Protein AF-A0A839UUN3-F1 (afdb_monomer)

Structure (mmCIF, N/CA/C/O backbone):
data_AF-A0A839UUN3-F1
#
_entry.id   AF-A0A839UUN3-F1
#
loop_
_atom_site.group_PDB
_atom_site.id
_atom_site.type_symbol
_atom_site.label_atom_id
_atom_site.label_alt_id
_atom_site.label_comp_id
_atom_site.label_asym_id
_atom_site.label_entity_id
_atom_site.label_seq_id
_atom_site.pdbx_PDB_ins_code
_atom_site.Cartn_x
_atom_site.Cartn_y
_atom_site.Cartn_z
_atom_site.occupancy
_atom_site.B_iso_or_equiv
_atom_site.auth_seq_id
_atom_site.auth_comp_id
_atom_site.auth_asym_id
_atom_site.auth_atom_id
_atom_site.pdbx_PDB_model_num
ATOM 1 N N . MET A 1 1 ? 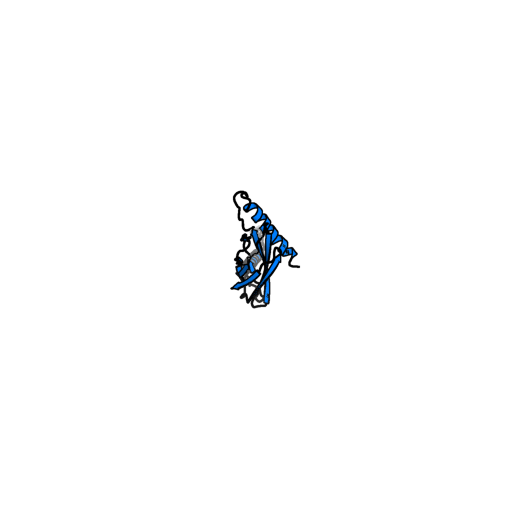111.888 -20.187 -26.804 1.00 45.84 1 MET A N 1
ATOM 2 C CA . MET A 1 1 ? 111.767 -18.857 -26.174 1.00 45.84 1 MET A CA 1
ATOM 3 C C . MET A 1 1 ? 110.873 -17.999 -27.050 1.00 45.84 1 MET A C 1
ATOM 5 O O . MET A 1 1 ? 110.817 -18.283 -28.237 1.00 45.84 1 MET A O 1
ATOM 9 N N . ASP A 1 2 ? 110.217 -17.011 -26.439 1.00 45.56 2 ASP A N 1
ATOM 10 C CA . ASP A 1 2 ? 109.177 -16.120 -26.980 1.00 45.56 2 ASP A CA 1
ATOM 11 C C . ASP A 1 2 ? 107.787 -16.742 -27.174 1.00 45.56 2 ASP A C 1
ATOM 13 O O . ASP A 1 2 ? 107.645 -17.842 -27.687 1.00 45.56 2 ASP A O 1
ATOM 17 N N . ASN A 1 3 ? 106.690 -16.071 -26.846 1.00 34.03 3 ASN A N 1
ATOM 18 C CA . ASN A 1 3 ? 106.427 -15.056 -25.832 1.00 34.03 3 ASN A CA 1
ATOM 19 C C . ASN A 1 3 ? 104.895 -14.967 -25.778 1.00 34.03 3 ASN A C 1
ATOM 21 O O . ASN A 1 3 ? 104.246 -14.806 -26.803 1.00 34.03 3 ASN A O 1
ATOM 25 N N . ASP A 1 4 ? 104.356 -15.170 -24.586 1.00 49.53 4 ASP A N 1
ATOM 26 C CA . ASP A 1 4 ? 103.298 -14.393 -23.952 1.00 49.53 4 ASP A CA 1
ATOM 27 C C . ASP A 1 4 ? 102.082 -13.844 -24.746 1.00 49.53 4 ASP A C 1
ATOM 29 O O . ASP A 1 4 ? 102.184 -13.170 -25.768 1.00 49.53 4 ASP A O 1
ATOM 33 N N . LYS A 1 5 ? 100.936 -13.952 -24.055 1.00 49.44 5 LYS A N 1
ATOM 34 C CA . LYS A 1 5 ? 99.664 -13.217 -24.211 1.00 49.44 5 LYS A CA 1
ATOM 35 C C . LYS A 1 5 ? 98.669 -13.743 -25.244 1.00 49.44 5 LYS A C 1
ATOM 37 O O . LYS A 1 5 ? 98.729 -13.402 -26.408 1.00 49.44 5 LYS A O 1
ATOM 42 N N . PHE A 1 6 ? 97.595 -14.353 -24.742 1.00 51.53 6 PHE A N 1
ATOM 43 C CA . PHE A 1 6 ? 96.281 -13.701 -24.804 1.00 51.53 6 PHE A CA 1
ATOM 44 C C . PHE A 1 6 ? 95.416 -14.147 -23.617 1.00 51.53 6 PHE A C 1
ATOM 46 O O . PHE A 1 6 ? 95.116 -15.323 -23.419 1.00 51.53 6 PHE A O 1
ATOM 53 N N . LYS A 1 7 ? 95.065 -13.160 -22.788 1.00 51.62 7 LYS A N 1
ATOM 54 C CA . LYS A 1 7 ? 94.175 -13.260 -21.628 1.00 51.62 7 LYS A CA 1
ATOM 55 C C . LYS A 1 7 ? 92.835 -13.880 -22.041 1.00 51.62 7 LYS A C 1
ATOM 57 O O . LYS A 1 7 ? 92.200 -13.386 -22.969 1.00 51.62 7 LYS A O 1
ATOM 62 N N . LYS A 1 8 ? 92.368 -14.901 -21.315 1.00 50.38 8 LYS A N 1
ATOM 63 C CA . LYS A 1 8 ? 90.973 -15.360 -21.413 1.00 50.38 8 LYS A CA 1
ATOM 64 C C . LYS A 1 8 ? 90.049 -14.288 -20.796 1.00 50.38 8 LYS A C 1
ATOM 66 O O . LYS A 1 8 ? 90.332 -13.850 -19.680 1.00 50.38 8 LYS A O 1
ATOM 71 N N . PRO A 1 9 ? 88.994 -13.834 -21.497 1.00 52.75 9 PRO A N 1
ATOM 72 C CA . PRO A 1 9 ? 88.054 -12.834 -20.988 1.00 52.75 9 PRO A CA 1
ATOM 73 C C . PRO A 1 9 ? 87.105 -13.419 -19.922 1.00 52.75 9 PRO A C 1
ATOM 75 O O . PRO A 1 9 ? 86.939 -14.640 -19.856 1.00 52.75 9 PRO A O 1
ATOM 78 N N . PRO A 1 10 ? 86.488 -12.567 -19.079 1.00 46.44 10 PRO A N 1
ATOM 79 C CA . PRO A 1 10 ? 85.668 -13.012 -17.959 1.00 46.44 10 PRO A CA 1
ATOM 80 C C . PRO A 1 10 ? 84.335 -13.623 -18.402 1.00 46.44 10 PRO A C 1
ATOM 82 O O . PRO A 1 10 ? 83.781 -13.306 -19.455 1.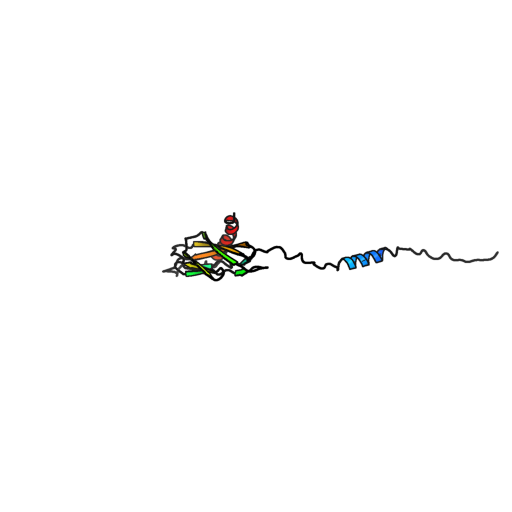00 46.44 10 PRO A O 1
ATOM 85 N N . LEU A 1 11 ? 83.842 -14.504 -17.533 1.00 49.47 11 LEU A N 1
ATOM 86 C CA . LEU A 1 11 ? 82.592 -15.251 -17.604 1.00 49.47 11 LEU A CA 1
ATOM 87 C C . LEU A 1 11 ? 81.394 -14.294 -17.774 1.00 49.47 11 LEU A C 1
ATOM 89 O O . LEU A 1 11 ? 80.911 -13.709 -16.808 1.00 49.47 11 LEU A O 1
ATOM 93 N N . VAL A 1 12 ? 80.906 -14.120 -19.004 1.00 53.28 12 VAL A N 1
ATOM 94 C CA . VAL A 1 12 ? 79.647 -13.404 -19.255 1.00 53.28 12 VAL A CA 1
ATOM 95 C C . VAL A 1 12 ? 78.503 -14.398 -19.103 1.00 53.28 12 VAL A C 1
ATOM 97 O O . VAL A 1 12 ? 78.243 -15.219 -19.985 1.00 53.28 12 VAL A O 1
ATOM 100 N N . LEU A 1 13 ? 77.840 -14.328 -17.950 1.00 42.47 13 LEU A N 1
ATOM 101 C CA . LEU A 1 13 ? 76.556 -14.955 -17.674 1.00 42.47 13 LEU A CA 1
ATOM 102 C C . LEU A 1 13 ? 75.547 -14.421 -18.702 1.00 42.47 13 LEU A C 1
ATOM 104 O O . LEU A 1 13 ? 74.996 -13.333 -18.548 1.00 42.47 13 LEU A O 1
ATOM 108 N N . ARG A 1 14 ? 75.330 -15.160 -19.793 1.00 53.16 14 ARG A N 1
ATOM 109 C CA . ARG A 1 14 ? 74.248 -14.888 -20.745 1.00 53.16 14 ARG A CA 1
ATOM 110 C C . ARG A 1 14 ? 72.930 -15.321 -20.109 1.00 53.16 14 ARG A C 1
ATOM 112 O O . ARG A 1 14 ? 72.344 -16.330 -20.486 1.00 53.16 14 ARG A O 1
ATOM 119 N N . ALA A 1 15 ? 72.500 -14.569 -19.100 1.00 43.25 15 ALA A N 1
ATOM 120 C CA . ALA A 1 15 ? 71.141 -14.622 -18.604 1.00 43.25 15 ALA A CA 1
ATOM 121 C C . ALA A 1 15 ? 70.248 -14.062 -19.713 1.00 43.25 15 ALA A C 1
ATOM 123 O O . ALA A 1 15 ? 70.349 -12.906 -20.120 1.00 43.25 15 ALA A O 1
ATOM 124 N N . SER A 1 16 ? 69.483 -14.984 -20.274 1.00 52.56 16 SER A N 1
ATOM 125 C CA . SER A 1 16 ? 68.696 -14.860 -21.482 1.00 52.56 16 SER A CA 1
ATOM 126 C C . SER A 1 16 ? 67.828 -13.602 -21.501 1.00 52.56 16 SER A C 1
ATOM 128 O O . SER A 1 16 ? 66.934 -13.427 -20.673 1.00 52.56 16 SER A O 1
ATOM 130 N N . LEU A 1 17 ? 68.035 -12.780 -22.530 1.00 54.16 17 LEU A N 1
ATOM 131 C CA . LEU A 1 17 ? 67.230 -11.614 -22.912 1.00 54.16 17 LEU A CA 1
ATOM 132 C C . LEU A 1 17 ? 65.774 -11.975 -23.308 1.00 54.16 17 LEU A C 1
ATOM 134 O O . LEU A 1 17 ? 65.088 -11.179 -23.937 1.00 54.16 17 LEU A O 1
ATOM 138 N N . THR A 1 18 ? 65.296 -13.175 -22.972 1.00 55.16 18 THR A N 1
ATOM 139 C CA . THR A 1 18 ? 63.931 -13.650 -23.236 1.00 55.16 18 THR A CA 1
ATOM 140 C C . THR A 1 18 ? 63.000 -13.475 -22.039 1.00 55.16 18 THR A C 1
ATOM 142 O O . THR A 1 18 ? 61.787 -13.479 -22.218 1.00 55.16 18 THR A O 1
ATOM 145 N N . LEU A 1 19 ? 63.523 -13.258 -20.825 1.00 52.25 19 LEU A N 1
ATOM 146 C CA . LEU A 1 19 ? 62.681 -13.138 -19.627 1.00 52.25 19 LEU A CA 1
ATOM 147 C C . LEU A 1 19 ? 62.190 -11.705 -19.341 1.00 52.25 19 LEU A C 1
ATOM 149 O O . LEU A 1 19 ? 61.288 -11.526 -18.531 1.00 52.25 19 LEU A O 1
ATOM 153 N N . TRP A 1 20 ? 62.723 -10.688 -20.032 1.00 50.06 20 TRP A N 1
ATOM 154 C CA . TRP A 1 20 ? 62.266 -9.295 -19.886 1.00 50.06 20 TRP A CA 1
ATOM 155 C C . TRP A 1 20 ? 61.254 -8.854 -20.958 1.00 50.06 20 TRP A C 1
ATOM 157 O O . TRP A 1 20 ? 60.490 -7.924 -20.729 1.00 50.06 20 TRP A O 1
ATOM 167 N N . LEU A 1 21 ? 61.163 -9.576 -22.082 1.00 50.00 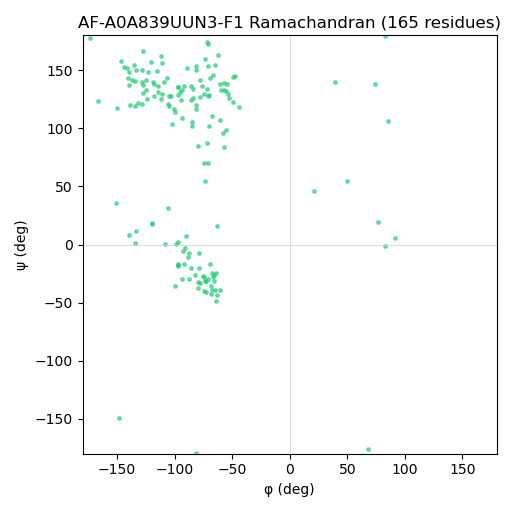21 LEU A N 1
ATOM 168 C CA . LEU A 1 21 ? 60.111 -9.377 -23.091 1.00 50.00 21 LEU A CA 1
ATOM 169 C C . LEU A 1 21 ? 58.822 -10.161 -22.785 1.00 50.00 21 LEU A C 1
ATOM 171 O O . LEU A 1 21 ? 57.755 -9.766 -23.242 1.00 50.00 21 LEU A O 1
ATOM 175 N N . CYS A 1 22 ? 58.876 -11.211 -21.956 1.00 49.81 22 CYS A N 1
ATOM 176 C CA . CYS A 1 22 ? 57.660 -11.878 -21.474 1.00 49.81 22 CYS A CA 1
ATOM 177 C C . CYS A 1 22 ? 56.929 -11.077 -20.383 1.00 49.81 22 CYS A C 1
ATOM 179 O O . CYS A 1 22 ? 55.712 -11.186 -20.276 1.00 49.81 22 CYS A O 1
ATOM 181 N N . LEU A 1 23 ? 57.626 -10.244 -19.597 1.00 49.19 23 LEU A N 1
ATOM 182 C CA . LEU A 1 23 ? 56.971 -9.438 -18.558 1.00 49.19 23 LEU A CA 1
ATOM 183 C C . LEU A 1 23 ? 56.334 -8.151 -19.116 1.00 49.19 23 LEU A C 1
ATOM 185 O O . LEU A 1 23 ? 55.347 -7.677 -18.563 1.00 49.19 23 LEU A O 1
ATOM 189 N N . SER A 1 24 ? 56.830 -7.612 -20.237 1.00 54.53 24 SER A N 1
ATOM 190 C CA . SER A 1 24 ? 56.224 -6.432 -20.874 1.00 54.53 24 SER A CA 1
ATOM 191 C C . SER A 1 24 ? 54.956 -6.759 -21.671 1.00 54.53 24 SER A C 1
ATOM 193 O O . SER A 1 24 ? 54.023 -5.960 -21.672 1.00 54.53 24 SER A O 1
ATOM 195 N N . VAL A 1 25 ? 54.860 -7.946 -22.285 1.00 52.25 25 VAL A N 1
ATOM 196 C CA . VAL A 1 25 ? 53.635 -8.372 -22.991 1.00 52.25 25 VAL A CA 1
ATOM 197 C C . VAL A 1 25 ? 52.514 -8.732 -22.008 1.00 52.25 25 VAL A C 1
ATOM 199 O O . VAL A 1 25 ? 51.351 -8.462 -22.2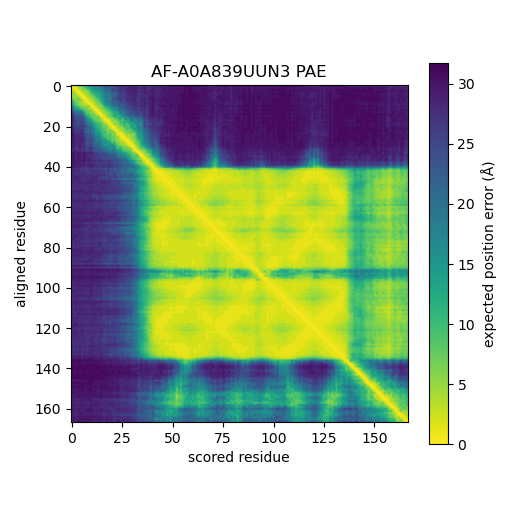90 1.00 52.25 25 VAL A O 1
ATOM 202 N N . ILE A 1 26 ? 52.835 -9.251 -20.816 1.00 53.38 26 ILE A N 1
ATOM 203 C CA . ILE A 1 26 ? 51.821 -9.572 -19.794 1.00 53.38 26 ILE A CA 1
ATOM 204 C C . ILE A 1 26 ? 51.263 -8.303 -19.120 1.00 53.38 26 ILE A C 1
ATOM 206 O O . ILE A 1 26 ? 50.077 -8.261 -18.808 1.00 53.38 26 ILE A O 1
ATOM 210 N N . VAL A 1 27 ? 52.051 -7.230 -18.974 1.00 54.25 27 VAL A N 1
ATOM 211 C CA . VAL A 1 27 ? 51.529 -5.934 -18.485 1.00 54.25 27 VAL A CA 1
ATOM 212 C C . VAL A 1 27 ? 50.708 -5.202 -19.560 1.00 54.25 27 VAL A C 1
ATOM 214 O O . VAL A 1 27 ? 49.753 -4.507 -19.224 1.00 54.25 27 VAL A O 1
ATOM 217 N N . ALA A 1 28 ? 50.987 -5.415 -20.851 1.00 53.22 28 ALA A N 1
ATOM 218 C CA . ALA A 1 28 ? 50.167 -4.874 -21.940 1.00 53.22 28 ALA A CA 1
ATOM 219 C C . ALA A 1 28 ? 48.869 -5.672 -22.209 1.00 53.22 28 ALA A C 1
ATOM 221 O O . ALA A 1 28 ? 47.927 -5.112 -22.764 1.00 53.22 28 ALA A O 1
ATOM 222 N N . LEU A 1 29 ? 48.772 -6.940 -21.783 1.00 51.38 29 LEU A N 1
ATOM 223 C CA . LEU A 1 29 ? 47.534 -7.736 -21.860 1.00 51.38 29 LEU A CA 1
ATOM 224 C C . LEU A 1 29 ? 46.595 -7.580 -20.648 1.00 51.38 29 LEU A C 1
ATOM 226 O O . LEU A 1 29 ? 45.468 -8.060 -20.701 1.00 51.38 29 LEU A O 1
ATOM 230 N N . LEU A 1 30 ? 47.014 -6.889 -19.582 1.00 53.16 30 LEU A N 1
ATOM 231 C CA . LEU A 1 30 ? 46.180 -6.619 -18.398 1.00 53.16 30 LEU A CA 1
ATOM 232 C C . LEU A 1 30 ? 45.510 -5.230 -18.407 1.00 53.16 30 LEU A C 1
ATOM 234 O O . LEU A 1 30 ? 44.794 -4.895 -17.469 1.00 53.16 30 LEU A O 1
ATOM 238 N N . LEU A 1 31 ? 45.694 -4.435 -19.469 1.00 53.94 31 LEU A N 1
ATOM 239 C CA . LEU A 1 31 ? 45.051 -3.121 -19.658 1.00 53.94 31 LEU A CA 1
ATOM 240 C C . LEU A 1 31 ? 44.171 -3.043 -20.922 1.00 53.94 31 LEU A C 1
ATOM 242 O O . LEU A 1 31 ? 43.807 -1.957 -21.360 1.00 53.94 31 LEU A O 1
ATOM 246 N N . LEU A 1 32 ? 43.795 -4.193 -21.490 1.00 55.78 32 LEU A N 1
ATOM 247 C CA . LEU A 1 32 ? 42.711 -4.325 -22.478 1.00 55.78 32 LEU A CA 1
ATOM 248 C C . LEU A 1 32 ? 41.465 -4.964 -21.850 1.00 55.78 32 LEU A C 1
ATOM 250 O O . LEU A 1 32 ? 40.685 -5.637 -22.517 1.00 55.78 32 LEU A O 1
ATOM 254 N N . GLY A 1 33 ? 41.254 -4.721 -20.557 1.00 54.62 33 GLY A N 1
ATOM 255 C CA . GLY A 1 33 ? 39.925 -4.800 -19.972 1.00 54.62 33 GLY A CA 1
ATOM 256 C C . GLY A 1 33 ? 39.098 -3.620 -20.471 1.00 54.62 33 GLY A C 1
ATOM 257 O O . GLY A 1 33 ? 38.799 -2.709 -19.707 1.00 54.62 33 GLY A O 1
ATOM 258 N N . CYS A 1 34 ? 38.734 -3.612 -21.755 1.00 57.12 34 CYS A N 1
ATOM 259 C CA . CYS A 1 34 ? 37.434 -3.058 -22.079 1.00 57.12 34 CYS A CA 1
ATOM 260 C C . CYS A 1 34 ? 36.465 -3.952 -21.314 1.00 57.12 34 CYS A C 1
ATOM 262 O O . CYS A 1 34 ? 36.311 -5.125 -21.651 1.00 57.12 34 CYS A O 1
ATOM 264 N N . ASP A 1 35 ? 35.891 -3.425 -20.241 1.00 59.28 35 ASP A N 1
ATOM 265 C CA . ASP A 1 35 ? 34.612 -3.898 -19.746 1.00 59.28 35 ASP A CA 1
ATOM 266 C C . ASP A 1 35 ? 33.632 -3.750 -20.918 1.00 59.28 35 ASP A C 1
ATOM 268 O O . ASP A 1 35 ? 33.021 -2.704 -21.138 1.00 59.28 35 ASP A O 1
ATOM 272 N N . VAL A 1 36 ? 33.627 -4.749 -21.805 1.00 58.38 36 VAL A N 1
ATOM 273 C CA . VAL A 1 36 ? 32.633 -4.893 -22.855 1.00 58.38 36 VAL A CA 1
ATOM 274 C C . VAL A 1 36 ? 31.397 -5.302 -22.088 1.00 58.38 36 VAL A C 1
ATOM 276 O O . VAL A 1 36 ? 31.175 -6.490 -21.854 1.00 58.38 36 VAL A O 1
ATOM 279 N N . GLY A 1 37 ? 30.654 -4.294 -21.627 1.00 60.09 37 GLY A N 1
ATOM 280 C CA . GLY A 1 37 ? 29.334 -4.484 -21.061 1.00 60.09 37 GLY A CA 1
ATOM 281 C C . GLY A 1 37 ? 28.589 -5.454 -21.965 1.00 60.09 37 GLY A C 1
ATOM 282 O O . GLY A 1 37 ? 28.445 -5.204 -23.165 1.00 60.09 37 GLY A O 1
ATOM 283 N N . ALA A 1 38 ? 28.216 -6.601 -21.400 1.00 61.72 38 ALA A N 1
ATOM 284 C CA . ALA A 1 38 ? 27.382 -7.575 -22.078 1.00 61.72 38 ALA A CA 1
ATOM 285 C C . ALA A 1 38 ? 26.174 -6.847 -22.703 1.00 61.72 38 ALA A C 1
ATOM 287 O O . ALA A 1 38 ? 25.713 -5.852 -22.128 1.00 61.72 38 ALA A O 1
ATOM 288 N N . PRO A 1 39 ? 25.676 -7.281 -23.876 1.00 57.47 39 PRO A N 1
ATOM 289 C CA . PRO A 1 39 ? 24.521 -6.643 -24.493 1.00 57.47 39 PRO A CA 1
ATOM 290 C C . PRO A 1 39 ? 23.379 -6.573 -23.472 1.00 57.47 39 PRO A C 1
ATOM 292 O O . PRO A 1 39 ? 23.029 -7.582 -22.857 1.00 57.47 39 PRO A O 1
ATOM 295 N N . ARG A 1 40 ? 22.839 -5.367 -23.251 1.00 65.62 40 ARG A N 1
ATOM 296 C CA . ARG A 1 40 ? 21.681 -5.109 -22.379 1.00 65.62 40 ARG A CA 1
ATOM 297 C C . ARG A 1 40 ? 20.390 -5.594 -23.055 1.00 65.62 40 ARG A C 1
ATOM 299 O O . ARG A 1 40 ? 19.466 -4.817 -23.244 1.00 65.62 40 ARG A O 1
ATOM 306 N N . ASP A 1 41 ? 20.362 -6.860 -23.460 1.00 73.62 41 ASP A N 1
ATOM 307 C CA . ASP A 1 41 ? 19.257 -7.455 -24.223 1.00 73.62 41 ASP A CA 1
ATOM 308 C C . ASP A 1 41 ? 18.293 -8.255 -23.329 1.00 73.62 41 ASP A C 1
ATOM 310 O O . ASP A 1 41 ? 17.331 -8.842 -23.821 1.00 73.62 41 ASP A O 1
ATOM 314 N N . GLN A 1 42 ? 18.543 -8.313 -22.017 1.00 90.88 42 GLN A N 1
ATOM 315 C CA . GLN A 1 42 ? 17.647 -8.959 -21.061 1.00 90.88 42 GLN A CA 1
ATOM 316 C C . GLN A 1 42 ? 16.905 -7.908 -20.238 1.00 90.88 42 GLN A C 1
ATOM 318 O O . GLN A 1 42 ? 17.551 -7.148 -19.520 1.00 90.88 42 GLN A O 1
ATOM 323 N N . ASN A 1 43 ? 15.570 -7.944 -20.311 1.00 94.56 43 ASN A N 1
ATOM 324 C CA . ASN A 1 43 ? 14.686 -7.110 -19.500 1.00 94.56 43 ASN A CA 1
ATOM 325 C C . ASN A 1 43 ? 14.969 -7.284 -18.002 1.00 94.56 43 ASN A C 1
ATOM 327 O O . ASN A 1 43 ? 15.040 -8.423 -17.514 1.00 94.56 43 ASN A O 1
ATOM 331 N N . GLN A 1 44 ? 15.086 -6.176 -17.278 1.00 95.19 44 GLN A N 1
ATOM 332 C CA . GLN A 1 44 ? 15.208 -6.164 -15.830 1.00 95.19 44 GLN A CA 1
ATOM 333 C C . GLN A 1 44 ? 13.838 -5.911 -15.198 1.00 95.19 44 GLN A C 1
ATOM 335 O O . GLN A 1 44 ? 13.111 -5.030 -15.628 1.00 95.19 44 GLN A O 1
ATOM 340 N N . PRO A 1 45 ? 13.462 -6.663 -14.148 1.00 95.12 45 PRO A N 1
ATOM 341 C CA . PRO A 1 45 ? 12.206 -6.397 -13.472 1.00 95.12 45 PRO A CA 1
ATOM 342 C C . PRO A 1 45 ? 12.233 -5.011 -12.806 1.00 95.12 45 PRO A C 1
ATOM 344 O O . PRO A 1 45 ? 13.299 -4.546 -12.377 1.00 95.12 45 PRO A O 1
ATOM 347 N N . PRO A 1 46 ? 11.058 -4.395 -12.603 1.00 96.81 46 PRO A N 1
ATOM 348 C CA . PRO A 1 46 ? 10.960 -3.153 -11.860 1.00 96.81 46 PRO A CA 1
ATOM 349 C C . PRO A 1 46 ? 11.422 -3.347 -10.411 1.00 96.81 46 PRO A C 1
ATOM 351 O O . PRO A 1 46 ? 11.486 -4.454 -9.878 1.00 96.81 46 PRO A O 1
ATOM 354 N N . HIS A 1 47 ? 11.704 -2.244 -9.733 1.00 94.56 47 HIS A N 1
ATOM 355 C CA . HIS A 1 47 ? 12.044 -2.212 -8.319 1.00 94.56 47 HIS A CA 1
ATOM 356 C C . HIS A 1 47 ? 11.001 -1.403 -7.546 1.00 94.56 47 HIS A C 1
ATOM 358 O O . HIS A 1 47 ? 10.585 -0.331 -7.990 1.00 94.56 47 HIS A O 1
ATOM 364 N N . ILE A 1 48 ? 10.606 -1.892 -6.366 1.00 92.94 48 ILE A N 1
ATOM 365 C CA . ILE A 1 48 ? 9.671 -1.208 -5.465 1.00 92.94 48 ILE A CA 1
ATOM 366 C C . ILE A 1 48 ? 10.377 -0.889 -4.149 1.00 92.94 48 ILE A C 1
ATOM 368 O O . ILE A 1 48 ? 10.913 -1.780 -3.496 1.00 92.94 48 ILE A O 1
ATOM 372 N N . ASP A 1 49 ? 10.304 0.371 -3.729 1.00 91.25 49 ASP A N 1
ATOM 373 C CA . ASP A 1 49 ? 10.577 0.794 -2.359 1.00 91.25 49 ASP A CA 1
ATOM 374 C C . ASP A 1 49 ? 9.237 1.032 -1.635 1.00 91.25 49 ASP A C 1
ATOM 376 O O . ASP A 1 49 ? 8.562 2.046 -1.878 1.00 91.25 49 ASP A O 1
ATOM 380 N N . PRO A 1 50 ? 8.803 0.105 -0.760 1.00 86.81 50 PRO A N 1
ATOM 381 C CA . PRO A 1 50 ? 7.566 0.279 -0.014 1.00 86.81 50 PRO A CA 1
ATOM 382 C C . PRO A 1 50 ? 7.667 1.405 1.028 1.00 86.81 50 PRO A C 1
ATOM 384 O O . PRO A 1 50 ? 6.638 1.887 1.507 1.00 86.81 50 PRO A O 1
ATOM 387 N N . GLY A 1 51 ? 8.869 1.859 1.391 1.00 87.75 51 GLY A N 1
ATOM 388 C CA . GLY A 1 51 ? 9.090 2.807 2.475 1.00 87.75 51 GLY A CA 1
ATOM 389 C C . GLY A 1 51 ? 8.783 2.229 3.868 1.00 87.75 51 GLY A C 1
ATOM 390 O O . GLY A 1 51 ? 8.429 1.056 4.005 1.00 87.75 51 GLY A O 1
ATOM 391 N N . PRO A 1 52 ? 8.872 3.056 4.924 1.00 87.38 52 PRO A N 1
ATOM 392 C CA . PRO A 1 52 ? 8.757 2.601 6.313 1.00 87.38 52 PRO A CA 1
ATOM 393 C C . PRO A 1 52 ? 7.328 2.186 6.692 1.00 87.38 52 PRO A C 1
ATOM 395 O O . PRO A 1 52 ? 6.368 2.425 5.941 1.00 87.38 52 PRO A O 1
ATOM 398 N N . LEU A 1 53 ? 7.167 1.611 7.889 1.00 87.56 53 LEU A N 1
ATOM 399 C CA . LEU A 1 53 ? 5.850 1.356 8.477 1.00 87.56 53 LEU A CA 1
ATOM 400 C C . LEU A 1 53 ? 5.051 2.663 8.591 1.00 87.56 53 LEU A C 1
ATOM 402 O O . LEU A 1 53 ? 5.550 3.678 9.074 1.00 87.56 53 LEU A O 1
ATOM 406 N N . LEU A 1 54 ? 3.786 2.634 8.168 1.00 90.94 54 LEU A N 1
ATOM 407 C CA . LEU A 1 54 ? 2.881 3.770 8.329 1.00 90.94 54 LEU A CA 1
ATOM 408 C C . LEU A 1 54 ? 2.072 3.631 9.623 1.00 90.94 54 LEU A C 1
ATOM 410 O O . LEU A 1 54 ? 1.471 2.590 9.861 1.00 90.94 54 LEU A O 1
ATOM 414 N N . LEU A 1 55 ? 1.989 4.692 10.424 1.00 90.94 55 LEU A N 1
ATOM 415 C CA . LEU A 1 55 ? 1.045 4.776 11.541 1.00 90.94 55 LEU A CA 1
ATOM 416 C C . LEU A 1 55 ? -0.219 5.509 11.082 1.00 90.94 55 LEU A C 1
ATOM 418 O O . LEU A 1 55 ? -0.123 6.581 10.483 1.00 90.94 55 LEU A O 1
ATOM 422 N N . ALA A 1 56 ? -1.395 4.953 11.364 1.00 92.31 56 ALA A N 1
ATOM 423 C CA . ALA A 1 56 ? -2.672 5.565 11.000 1.00 92.31 56 ALA A CA 1
ATOM 424 C C . ALA A 1 56 ? -3.720 5.384 12.100 1.00 92.31 56 ALA A C 1
ATOM 426 O O . ALA A 1 56 ? -3.704 4.392 12.821 1.00 92.31 56 ALA A O 1
ATOM 427 N N . GLU A 1 57 ? -4.673 6.310 12.197 1.00 93.19 57 GLU A N 1
ATOM 428 C CA . GLU A 1 57 ? -5.849 6.135 13.051 1.00 93.19 57 GLU A CA 1
ATOM 429 C C . GLU A 1 57 ? -6.999 5.446 12.304 1.00 93.19 57 GLU A C 1
ATOM 431 O O . GLU A 1 57 ? -7.183 5.574 11.089 1.00 93.19 57 GLU A O 1
ATOM 436 N N . SER A 1 58 ? -7.823 4.735 13.065 1.00 94.31 58 SER A N 1
ATOM 437 C CA . SER A 1 58 ? -9.020 4.059 12.579 1.00 94.31 58 SER A CA 1
ATOM 438 C C . SER A 1 58 ? -10.101 5.041 12.107 1.00 94.31 58 SER A C 1
ATOM 440 O O . SER A 1 58 ? -10.289 6.119 12.680 1.00 94.31 58 SER A O 1
ATOM 442 N N . GLY A 1 59 ? -10.858 4.663 11.078 1.00 94.00 59 GLY A N 1
ATOM 443 C CA . GLY A 1 59 ? -11.948 5.468 10.529 1.00 94.00 59 GLY A CA 1
ATOM 444 C C . GLY A 1 59 ? -11.526 6.648 9.658 1.00 94.00 59 GLY A C 1
ATOM 445 O O . GLY A 1 59 ? -12.320 7.578 9.496 1.00 94.00 59 GLY A O 1
ATOM 446 N N . GLN A 1 60 ? -10.302 6.645 9.136 1.00 93.12 60 GLN A N 1
ATOM 447 C CA . GLN A 1 60 ? -9.772 7.692 8.265 1.00 93.12 60 GLN A CA 1
ATOM 448 C C . GLN A 1 60 ? -9.571 7.170 6.836 1.00 93.12 60 GLN A C 1
ATOM 450 O O . GLN A 1 60 ? -9.540 5.964 6.585 1.00 93.12 60 GLN A O 1
ATOM 455 N N . VAL A 1 61 ? -9.454 8.094 5.882 1.00 95.12 61 VAL A N 1
ATOM 456 C CA . VAL A 1 61 ? -8.945 7.780 4.544 1.00 95.12 61 VAL A CA 1
ATOM 457 C C . VAL A 1 61 ? -7.457 8.085 4.549 1.00 95.12 61 VAL A C 1
ATOM 459 O O . VAL A 1 61 ? -7.071 9.206 4.873 1.00 95.12 61 VAL A O 1
ATOM 462 N N . ILE A 1 62 ? -6.642 7.097 4.194 1.00 94.75 62 ILE A N 1
ATOM 463 C CA . ILE A 1 62 ? -5.191 7.249 4.081 1.00 94.75 62 ILE A CA 1
ATOM 464 C C . ILE A 1 62 ? -4.738 6.869 2.673 1.00 94.75 62 ILE A C 1
ATOM 466 O O . ILE A 1 62 ? -5.329 5.994 2.035 1.00 94.75 62 ILE A O 1
ATOM 470 N N . THR A 1 63 ? -3.682 7.523 2.196 1.00 95.00 63 THR A N 1
ATOM 471 C CA . THR A 1 63 ? -3.042 7.208 0.917 1.00 95.00 63 THR A CA 1
ATOM 472 C C . THR A 1 63 ? -1.737 6.475 1.188 1.00 95.00 63 THR A C 1
ATOM 474 O O . THR A 1 63 ? -0.837 7.020 1.825 1.00 95.00 63 THR A O 1
ATOM 477 N N . LEU A 1 64 ? -1.623 5.244 0.699 1.00 94.44 64 LEU A N 1
ATOM 478 C CA . LEU A 1 64 ? -0.359 4.524 0.660 1.00 94.44 64 LEU A CA 1
ATOM 479 C C . LEU A 1 64 ? 0.415 5.001 -0.565 1.00 94.44 64 LEU A C 1
ATOM 481 O O . LEU A 1 64 ? -0.064 4.878 -1.693 1.00 94.44 64 LEU A O 1
ATOM 485 N N . VAL A 1 65 ? 1.595 5.558 -0.320 1.00 91.75 65 VAL A N 1
ATOM 486 C CA . VAL A 1 65 ? 2.534 6.010 -1.347 1.00 91.75 65 VAL A CA 1
ATOM 487 C C . VAL A 1 65 ? 3.742 5.088 -1.305 1.00 91.75 65 VAL A C 1
ATOM 489 O O . VAL A 1 65 ? 4.298 4.844 -0.234 1.00 91.75 65 VAL A O 1
ATOM 492 N N . VAL A 1 66 ? 4.121 4.574 -2.468 1.00 90.56 66 VAL A N 1
ATOM 493 C CA . VAL A 1 66 ? 5.258 3.671 -2.664 1.00 90.56 66 VAL A CA 1
ATOM 494 C C . VAL A 1 66 ? 6.055 4.141 -3.869 1.00 90.56 66 VAL A C 1
ATOM 496 O O . VAL A 1 66 ? 5.478 4.611 -4.853 1.00 90.56 66 VAL A O 1
ATOM 499 N N . GLY A 1 67 ? 7.378 4.065 -3.763 1.00 91.38 67 GLY A N 1
ATOM 500 C CA . GLY A 1 67 ? 8.273 4.371 -4.869 1.00 91.38 67 GLY A CA 1
ATOM 501 C C . GLY A 1 67 ? 8.422 3.145 -5.756 1.00 91.38 67 GLY A C 1
ATOM 502 O O . GLY A 1 67 ? 8.632 2.047 -5.248 1.00 91.38 67 GLY A O 1
ATOM 503 N N . ALA A 1 68 ? 8.331 3.320 -7.069 1.00 93.94 68 ALA A N 1
ATOM 504 C CA . ALA A 1 68 ? 8.660 2.270 -8.020 1.00 93.94 68 ALA A CA 1
ATOM 505 C C . ALA A 1 68 ? 9.394 2.867 -9.219 1.00 93.94 68 ALA A C 1
ATOM 507 O O . ALA A 1 68 ? 9.089 3.984 -9.642 1.00 93.94 68 ALA A O 1
ATOM 508 N N . TYR A 1 69 ? 10.366 2.131 -9.745 1.00 95.44 69 TYR A N 1
ATOM 509 C CA . TYR A 1 69 ? 11.066 2.487 -10.973 1.00 95.44 69 TYR A CA 1
ATOM 510 C C . TYR A 1 69 ? 11.453 1.230 -11.743 1.00 95.44 69 TYR A C 1
ATOM 512 O O . TYR A 1 69 ? 11.559 0.150 -11.167 1.00 95.44 69 TYR A O 1
ATOM 520 N N . ASP A 1 70 ? 11.676 1.394 -13.036 1.00 96.44 70 ASP A N 1
ATOM 521 C CA . ASP A 1 70 ? 12.182 0.356 -13.918 1.00 96.44 70 ASP A CA 1
ATOM 522 C C . ASP A 1 70 ? 13.608 0.750 -14.371 1.00 96.44 70 ASP A C 1
ATOM 524 O O . ASP A 1 70 ? 13.805 1.894 -14.799 1.00 96.44 70 ASP A O 1
ATOM 528 N N . PRO A 1 71 ? 14.632 -0.109 -14.179 1.00 95.88 71 PRO A N 1
ATOM 529 C CA . PRO A 1 71 ? 16.007 0.181 -14.584 1.00 95.88 71 PRO A CA 1
ATOM 530 C C . PRO A 1 71 ? 16.239 0.298 -16.098 1.00 95.88 71 PRO A C 1
ATOM 532 O O . PRO A 1 71 ? 17.212 0.950 -16.493 1.00 95.88 71 PRO A O 1
ATOM 535 N N . ASP A 1 72 ? 15.428 -0.355 -16.931 1.00 95.19 72 ASP A N 1
ATOM 536 C CA . ASP A 1 72 ? 15.632 -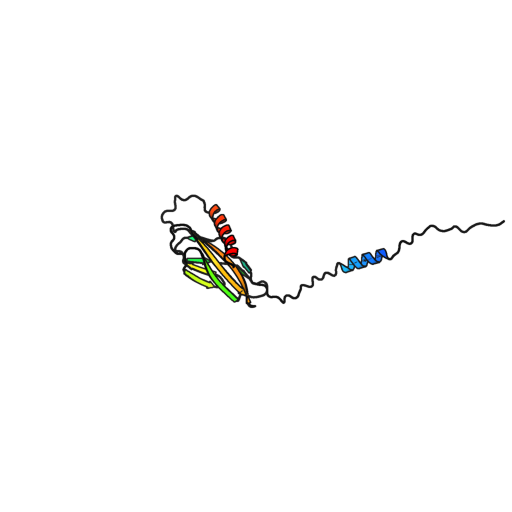0.432 -18.382 1.00 95.19 72 ASP A CA 1
ATOM 537 C C . ASP A 1 72 ? 14.375 -0.187 -19.234 1.00 95.19 72 ASP A C 1
ATOM 539 O O . ASP A 1 72 ? 14.490 -0.150 -20.463 1.00 95.19 72 ASP A O 1
ATOM 543 N N . GLY A 1 73 ? 13.230 0.100 -18.613 1.00 94.25 73 GLY A N 1
ATOM 544 C CA . GLY A 1 73 ? 11.974 0.411 -19.300 1.00 94.25 73 GLY A CA 1
ATOM 545 C C . GLY A 1 73 ? 11.047 1.389 -18.567 1.00 94.25 73 GLY A C 1
ATOM 546 O O . GLY A 1 73 ? 11.476 2.317 -17.870 1.00 94.25 73 GLY A O 1
ATOM 547 N N . GLU A 1 74 ? 9.742 1.208 -18.781 1.00 96.06 74 GLU A N 1
ATOM 548 C CA . GLU A 1 74 ? 8.676 1.964 -18.120 1.00 96.06 74 GLU A CA 1
ATOM 549 C C . GLU A 1 74 ? 7.684 1.034 -17.414 1.00 96.06 74 GLU A C 1
ATOM 551 O O . GLU A 1 74 ? 7.220 0.032 -17.954 1.00 96.06 74 GLU A O 1
ATOM 556 N N . ILE A 1 75 ? 7.214 1.444 -16.236 1.00 96.31 75 ILE A N 1
ATOM 557 C CA . ILE A 1 75 ? 6.154 0.721 -15.528 1.00 96.31 75 ILE A CA 1
ATOM 558 C C . ILE A 1 75 ? 4.806 0.883 -16.246 1.00 96.31 75 ILE A C 1
ATOM 560 O O . ILE A 1 75 ? 4.328 2.004 -16.449 1.00 96.31 75 ILE A O 1
ATOM 564 N N . ARG A 1 76 ? 4.130 -0.237 -16.531 1.00 96.12 76 ARG A N 1
ATOM 565 C CA . ARG A 1 76 ? 2.802 -0.268 -17.165 1.00 96.12 76 ARG A CA 1
ATOM 566 C C . ARG A 1 76 ? 1.650 -0.476 -16.204 1.00 96.12 76 ARG A C 1
ATOM 568 O O . ARG A 1 76 ? 0.581 0.083 -16.442 1.00 96.12 76 ARG A O 1
ATOM 575 N N . ASP A 1 77 ? 1.841 -1.282 -15.165 1.00 95.12 77 ASP A N 1
ATOM 576 C CA . ASP A 1 77 ? 0.731 -1.702 -14.311 1.00 95.12 77 ASP A CA 1
ATOM 577 C C . ASP A 1 77 ? 1.085 -1.734 -12.823 1.00 95.12 77 ASP A C 1
ATOM 579 O O . ASP A 1 77 ? 2.218 -2.022 -12.435 1.00 95.12 77 ASP A O 1
ATOM 583 N N . TYR A 1 78 ? 0.070 -1.451 -12.002 1.00 95.12 78 TYR A N 1
ATOM 584 C CA . TYR A 1 78 ? 0.129 -1.454 -10.545 1.00 95.12 78 TYR A CA 1
ATOM 585 C C . TYR A 1 78 ? -1.088 -2.187 -9.983 1.00 95.12 78 TYR A C 1
ATOM 587 O O . TYR A 1 78 ? -2.230 -1.743 -10.134 1.00 95.12 78 TYR A O 1
ATOM 595 N N . GLN A 1 79 ? -0.848 -3.270 -9.252 1.00 94.31 79 GLN A N 1
ATOM 596 C CA . GLN A 1 79 ? -1.904 -4.084 -8.659 1.00 94.31 79 GLN A CA 1
ATOM 597 C C . GLN A 1 79 ? -1.715 -4.205 -7.156 1.00 94.31 79 GLN A C 1
ATOM 599 O O . GLN A 1 79 ? -0.672 -4.641 -6.678 1.00 94.31 79 GLN A O 1
ATOM 604 N N . TRP A 1 80 ? -2.756 -3.840 -6.414 1.00 95.00 80 TRP A N 1
ATOM 605 C CA . TRP A 1 80 ? -2.765 -3.889 -4.960 1.00 95.00 80 TRP A CA 1
ATOM 606 C C . TRP A 1 80 ? -3.677 -4.996 -4.455 1.00 95.00 80 TRP A C 1
ATOM 608 O O . TRP A 1 80 ? -4.803 -5.148 -4.933 1.00 95.00 80 TRP A O 1
ATOM 618 N N . ARG A 1 81 ? -3.235 -5.691 -3.410 1.00 93.38 81 ARG A N 1
ATOM 619 C CA . ARG A 1 81 ? -4.034 -6.680 -2.684 1.00 93.38 81 ARG A CA 1
ATOM 620 C C . ARG A 1 81 ? -3.788 -6.555 -1.187 1.00 93.38 81 ARG A C 1
ATOM 622 O O . ARG A 1 81 ? -2.650 -6.409 -0.759 1.00 93.38 81 ARG A O 1
ATOM 629 N N . GLN A 1 82 ? -4.839 -6.629 -0.375 1.00 94.62 82 GLN A N 1
ATOM 630 C CA . GLN A 1 82 ? -4.673 -6.765 1.071 1.00 94.62 82 GLN A CA 1
ATOM 631 C C . GLN A 1 82 ? -4.315 -8.220 1.412 1.00 94.62 82 GLN A C 1
ATOM 633 O O . GLN A 1 82 ? -5.019 -9.140 1.003 1.00 94.62 82 GLN A O 1
ATOM 638 N N . LEU A 1 83 ? -3.226 -8.413 2.153 1.00 92.50 83 LEU A N 1
ATOM 639 C CA . LEU A 1 83 ? -2.743 -9.719 2.612 1.00 92.50 83 LEU A CA 1
ATOM 640 C C . LEU A 1 83 ? -3.260 -10.076 4.012 1.00 92.50 83 LEU A C 1
ATOM 642 O O . LEU A 1 83 ? -3.422 -11.249 4.332 1.00 92.50 83 LEU A O 1
ATOM 646 N N . GLY A 1 84 ? -3.509 -9.078 4.867 1.00 90.38 84 GLY A N 1
ATOM 647 C CA . GLY A 1 84 ? -3.962 -9.327 6.234 1.00 90.38 84 GLY A CA 1
ATOM 648 C C . GLY A 1 84 ? -4.357 -8.080 7.023 1.00 90.38 84 GLY A C 1
ATOM 649 O O . GLY A 1 84 ? -4.252 -6.949 6.535 1.00 90.38 84 GLY A O 1
ATOM 650 N N . GLY A 1 85 ? -4.807 -8.324 8.256 1.00 92.69 85 GLY A N 1
ATOM 651 C CA . GLY A 1 85 ? -5.447 -7.335 9.130 1.00 92.69 85 GLY A CA 1
ATOM 652 C C . GLY A 1 85 ? -6.940 -7.172 8.828 1.00 92.69 85 GLY A C 1
ATOM 653 O O . GLY A 1 85 ? -7.470 -7.830 7.928 1.00 92.69 85 GLY A O 1
ATOM 654 N N . VAL A 1 86 ? -7.629 -6.299 9.568 1.00 95.31 86 VAL A N 1
ATOM 655 C CA . VAL A 1 86 ? -9.034 -5.977 9.293 1.00 95.31 86 VAL A CA 1
ATOM 656 C C . VAL A 1 86 ? -9.221 -5.458 7.866 1.00 95.31 86 VAL A C 1
ATOM 658 O O . VAL A 1 86 ? -8.427 -4.666 7.353 1.00 95.31 86 VAL A O 1
ATOM 661 N N . ALA A 1 87 ? -10.292 -5.905 7.210 1.00 96.69 87 ALA A N 1
ATOM 662 C CA . ALA A 1 87 ? -10.602 -5.519 5.840 1.00 96.69 87 ALA A CA 1
ATOM 663 C C . ALA A 1 87 ? -10.788 -3.998 5.707 1.00 96.69 87 ALA A C 1
ATOM 665 O O . ALA A 1 87 ? -11.535 -3.375 6.468 1.00 96.69 87 ALA A O 1
ATOM 666 N N . VAL A 1 88 ? -10.147 -3.410 4.697 1.00 97.06 88 VAL A N 1
ATOM 667 C CA . VAL A 1 88 ? -10.313 -1.996 4.341 1.00 97.06 88 VAL A CA 1
ATOM 668 C C . VAL A 1 88 ? -11.029 -1.852 3.005 1.00 97.06 88 VAL A C 1
ATOM 670 O O . VAL A 1 88 ? -10.983 -2.733 2.149 1.00 97.06 88 VAL A O 1
ATOM 673 N N . THR A 1 89 ? -11.674 -0.708 2.783 1.00 96.31 89 THR A N 1
ATOM 674 C CA . THR A 1 89 ? -12.140 -0.375 1.431 1.00 96.31 89 THR A CA 1
ATOM 675 C C . THR A 1 89 ? -10.973 0.195 0.637 1.00 96.31 89 THR A C 1
ATOM 677 O O . THR A 1 89 ? -10.450 1.247 1.001 1.00 96.31 89 THR A O 1
ATOM 680 N N . MET A 1 90 ? -10.579 -0.494 -0.431 1.00 95.00 90 MET A N 1
ATOM 681 C CA . MET A 1 90 ? -9.487 -0.107 -1.323 1.00 95.00 90 MET A CA 1
ATOM 682 C C . MET A 1 90 ? -10.029 0.615 -2.558 1.00 95.00 90 MET A C 1
ATOM 684 O O . MET A 1 90 ? -10.988 0.169 -3.184 1.00 95.00 90 MET A O 1
ATOM 688 N N . SER A 1 91 ? -9.382 1.710 -2.936 1.00 93.00 91 SER A N 1
ATOM 689 C CA . SER A 1 91 ? -9.620 2.406 -4.199 1.00 93.00 91 SER A CA 1
ATOM 690 C C . SER A 1 91 ? -8.278 2.831 -4.777 1.00 93.00 91 SER A C 1
ATOM 692 O O . SER A 1 91 ? -7.512 3.539 -4.120 1.00 93.00 91 SER A O 1
ATOM 694 N N . GLN A 1 92 ? -7.963 2.354 -5.981 1.00 78.62 92 GLN A N 1
ATOM 695 C CA . GLN A 1 92 ? -6.695 2.690 -6.623 1.00 78.62 92 GLN A CA 1
ATOM 696 C C . GLN A 1 92 ? -6.583 4.201 -6.837 1.00 78.62 92 GLN A C 1
ATOM 698 O O . GLN A 1 92 ? -7.541 4.873 -7.228 1.00 78.62 92 GLN A O 1
ATOM 703 N N . TYR A 1 93 ? -5.391 4.720 -6.568 1.00 74.50 93 TYR A N 1
ATOM 704 C CA . TYR A 1 93 ? -5.006 6.097 -6.810 1.00 74.50 93 TYR A CA 1
ATOM 705 C C . TYR A 1 93 ? -3.798 6.095 -7.765 1.00 74.50 93 TYR A C 1
ATOM 707 O O . TYR A 1 93 ? -3.136 5.083 -7.967 1.00 74.50 93 TYR A O 1
ATOM 715 N N . ARG A 1 94 ? -3.576 7.197 -8.474 1.00 77.88 94 ARG A N 1
ATOM 716 C CA . ARG A 1 94 ? -2.671 7.282 -9.640 1.00 77.88 94 ARG A CA 1
ATOM 717 C C . ARG A 1 94 ? -1.274 6.680 -9.367 1.00 77.88 94 ARG A C 1
ATOM 719 O O . ARG A 1 94 ? -0.745 6.876 -8.281 1.00 77.88 94 ARG A O 1
ATOM 726 N N . HIS A 1 95 ? -0.666 6.043 -10.375 1.00 76.06 95 HIS A N 1
ATOM 727 C CA . HIS A 1 95 ? 0.752 5.625 -10.390 1.00 76.06 95 HIS A CA 1
ATOM 728 C C . HIS A 1 95 ? 1.208 4.853 -9.136 1.00 76.06 95 HIS A C 1
ATOM 730 O O . HIS A 1 95 ? 2.142 5.255 -8.447 1.00 76.06 95 HIS A O 1
ATOM 736 N N . GLY A 1 96 ? 0.509 3.766 -8.805 1.00 78.75 96 GLY A N 1
ATOM 737 C CA . GLY A 1 96 ? 0.890 2.894 -7.694 1.00 78.75 96 GLY A CA 1
ATOM 738 C C . GLY A 1 96 ? 0.435 3.346 -6.318 1.00 78.75 96 GLY A C 1
ATOM 739 O O . GLY A 1 96 ? 0.662 2.626 -5.353 1.00 78.75 96 GLY A O 1
ATOM 740 N N . TRP A 1 97 ? -0.247 4.480 -6.192 1.00 90.44 97 TRP A N 1
ATOM 741 C CA . TRP A 1 97 ? -0.777 4.904 -4.901 1.00 90.44 97 TRP A CA 1
ATOM 742 C C . TRP A 1 97 ? -2.098 4.187 -4.611 1.00 90.44 97 TRP A C 1
ATOM 744 O O . TRP A 1 97 ? -2.871 3.847 -5.507 1.00 90.44 97 TRP A O 1
ATOM 754 N N . LEU A 1 98 ? -2.394 3.967 -3.339 1.00 95.19 98 LEU A N 1
ATOM 755 C CA . LEU A 1 98 ? -3.630 3.309 -2.930 1.00 95.19 98 LEU A CA 1
ATOM 756 C C . LEU A 1 98 ? -4.338 4.147 -1.880 1.00 95.19 98 LEU A C 1
ATOM 758 O O . LEU A 1 98 ? -3.796 4.373 -0.803 1.00 95.19 98 LEU A O 1
ATOM 762 N N . ASN A 1 99 ? -5.572 4.556 -2.157 1.00 96.12 99 ASN A N 1
ATOM 763 C CA . ASN A 1 99 ? -6.432 5.112 -1.124 1.00 96.12 99 ASN A CA 1
ATOM 764 C C . ASN A 1 99 ? -7.139 3.965 -0.411 1.00 96.12 99 ASN A C 1
ATOM 766 O O . ASN A 1 99 ? -7.841 3.173 -1.048 1.00 96.12 99 ASN A O 1
ATOM 770 N N . ILE A 1 100 ? -6.994 3.907 0.909 1.00 96.69 100 ILE A N 1
ATOM 771 C CA . ILE A 1 100 ? -7.747 2.981 1.747 1.00 96.69 100 ILE A CA 1
ATOM 772 C C . ILE A 1 100 ? -8.596 3.753 2.748 1.00 96.69 100 ILE A C 1
ATOM 774 O O . ILE A 1 100 ? -8.157 4.745 3.330 1.00 96.69 100 ILE A O 1
ATOM 778 N N . LYS A 1 101 ? -9.821 3.282 2.967 1.00 97.06 101 LYS A N 1
ATOM 779 C CA . LYS A 1 101 ? -10.667 3.730 4.072 1.00 97.06 101 LYS A CA 1
ATOM 780 C C . LYS A 1 101 ? -10.588 2.700 5.188 1.00 97.06 101 LYS A C 1
ATOM 782 O O . LYS A 1 101 ? -11.043 1.567 5.009 1.00 97.06 101 LYS A O 1
ATOM 787 N N . THR A 1 102 ? -10.010 3.097 6.316 1.00 95.94 102 THR A N 1
ATOM 788 C CA . THR A 1 102 ? -9.840 2.222 7.477 1.00 95.94 102 THR A CA 1
ATOM 789 C C . THR A 1 102 ? -11.165 2.090 8.240 1.00 95.94 102 THR A C 1
ATOM 791 O O . THR A 1 102 ? -11.920 3.066 8.344 1.00 95.94 102 THR A O 1
ATOM 794 N N . PRO A 1 103 ? -11.503 0.898 8.762 1.00 95.06 103 PRO A N 1
ATOM 795 C CA . PRO A 1 103 ? -12.639 0.735 9.663 1.00 95.06 103 PRO A CA 1
ATOM 796 C C . PRO A 1 103 ? -12.322 1.348 11.032 1.00 95.06 103 PRO A C 1
ATOM 798 O O . PRO A 1 103 ? -11.203 1.795 11.280 1.00 95.06 103 PRO A O 1
ATOM 801 N N . GLN A 1 104 ? -13.311 1.379 11.924 1.00 94.69 104 GLN A N 1
ATOM 802 C CA . GLN A 1 104 ? -13.061 1.628 13.346 1.00 94.69 104 GLN A CA 1
ATOM 803 C C . GLN A 1 104 ? -12.485 0.357 13.976 1.00 94.69 104 GLN A C 1
ATOM 805 O O . GLN A 1 104 ? -13.005 -0.727 13.716 1.00 94.69 104 GLN A O 1
ATOM 810 N N . VAL A 1 105 ? -11.461 0.495 14.816 1.00 92.06 105 VAL A N 1
ATOM 811 C CA . VAL A 1 105 ? -10.904 -0.610 15.610 1.00 92.06 105 VAL A CA 1
ATOM 812 C C . VAL A 1 105 ? -10.820 -0.207 17.079 1.00 92.06 105 VAL A C 1
ATOM 814 O O . VAL A 1 105 ? -10.677 0.974 17.398 1.00 92.06 105 VAL A O 1
ATOM 817 N N . THR A 1 106 ? -10.941 -1.182 17.978 1.00 91.00 106 THR A N 1
ATOM 818 C CA . THR A 1 106 ? -10.830 -0.981 19.435 1.00 91.00 106 THR A CA 1
ATOM 819 C C . THR A 1 106 ? -9.444 -1.315 19.971 1.00 91.00 106 THR A C 1
ATOM 821 O O . THR A 1 106 ? -9.080 -0.859 21.052 1.00 91.00 106 THR A O 1
ATOM 824 N N . GLU A 1 107 ? -8.661 -2.068 19.203 1.00 88.25 107 GLU A N 1
ATOM 825 C CA . GLU A 1 107 ? -7.274 -2.425 19.484 1.00 88.25 107 GLU A CA 1
ATOM 826 C C . GLU A 1 107 ? -6.395 -2.081 18.279 1.00 88.25 107 GLU A C 1
ATOM 828 O O . GLU A 1 107 ? -6.896 -1.771 17.197 1.00 88.25 107 GLU A O 1
ATOM 833 N N . ARG A 1 108 ? -5.075 -2.079 18.475 1.00 88.62 108 ARG A N 1
ATOM 834 C CA . ARG A 1 108 ? -4.138 -1.869 17.369 1.00 88.62 108 ARG A CA 1
ATOM 835 C C . ARG A 1 108 ? -4.138 -3.068 16.426 1.00 88.62 108 ARG A C 1
ATOM 837 O O . ARG A 1 108 ? -4.180 -4.206 16.883 1.00 88.62 108 ARG A O 1
ATOM 844 N N . GLU A 1 109 ? -3.998 -2.810 15.134 1.00 90.50 109 GLU A N 1
ATOM 845 C CA . GLU A 1 109 ? -3.945 -3.854 14.112 1.00 90.50 109 GLU A CA 1
ATOM 846 C C . GLU A 1 109 ? -2.859 -3.588 13.074 1.00 90.50 109 GLU A C 1
ATOM 848 O O . GLU A 1 109 ? -2.662 -2.453 12.645 1.00 90.50 109 GLU A O 1
ATOM 853 N N . LEU A 1 110 ? -2.180 -4.645 12.624 1.00 91.44 110 LEU A N 1
ATOM 854 C CA . LEU A 1 110 ? -1.237 -4.564 11.512 1.00 91.44 110 LEU A CA 1
ATOM 855 C C . LEU A 1 110 ? -1.951 -4.906 10.201 1.00 91.44 110 LEU A C 1
ATOM 857 O O . LEU A 1 110 ? -2.273 -6.066 9.937 1.00 91.44 110 LEU A O 1
ATOM 861 N N . LEU A 1 111 ? -2.163 -3.896 9.362 1.00 93.75 111 LEU A N 1
ATOM 862 C CA . LEU A 1 111 ? -2.624 -4.076 7.990 1.00 93.75 111 LEU A CA 1
ATOM 863 C C . LEU A 1 111 ? -1.427 -4.337 7.081 1.00 93.75 111 LEU A C 1
ATOM 865 O O . LEU A 1 111 ? -0.410 -3.642 7.169 1.00 93.75 111 LEU A O 1
ATOM 869 N N . ARG A 1 112 ? -1.567 -5.308 6.178 1.00 92.75 112 ARG A N 1
ATOM 870 C CA . ARG A 1 112 ? -0.518 -5.693 5.226 1.00 92.75 112 ARG A CA 1
ATOM 871 C C . ARG A 1 112 ? -1.074 -5.680 3.812 1.00 92.75 112 ARG A C 1
ATOM 873 O O . ARG A 1 112 ? -2.124 -6.271 3.560 1.00 92.75 112 ARG A O 1
ATOM 880 N N . PHE A 1 113 ? -0.363 -5.030 2.902 1.00 93.00 113 PHE A N 1
ATOM 881 C CA . PHE A 1 113 ? -0.739 -4.882 1.501 1.00 93.00 113 PHE A CA 1
ATOM 882 C C . PHE A 1 113 ? 0.406 -5.337 0.604 1.00 93.00 113 PHE A C 1
ATOM 884 O O . PHE A 1 113 ? 1.549 -4.986 0.860 1.00 93.00 113 PHE A O 1
ATOM 891 N N . GLU A 1 114 ? 0.104 -6.080 -0.451 1.00 92.38 114 GLU A N 1
ATOM 892 C CA . GLU A 1 114 ? 1.028 -6.407 -1.534 1.00 92.38 114 GLU A CA 1
ATOM 893 C C . GLU A 1 114 ? 0.800 -5.427 -2.683 1.00 92.38 114 GLU A C 1
ATOM 895 O O . GLU A 1 114 ? -0.339 -5.263 -3.132 1.00 92.38 114 GLU A O 1
ATOM 900 N N . LEU A 1 115 ? 1.876 -4.810 -3.165 1.00 93.12 115 LEU A N 1
ATOM 901 C CA . LEU A 1 115 ? 1.917 -4.164 -4.468 1.00 93.12 115 LEU A CA 1
ATOM 902 C C . LEU A 1 115 ? 2.667 -5.076 -5.440 1.00 93.12 115 LEU A C 1
ATOM 904 O O . LEU A 1 115 ? 3.805 -5.452 -5.170 1.00 93.12 115 LEU A O 1
ATOM 908 N N . THR A 1 116 ? 2.052 -5.365 -6.585 1.00 94.00 116 THR A N 1
ATOM 909 C CA . THR A 1 116 ? 2.715 -5.917 -7.771 1.00 94.00 116 THR A CA 1
ATOM 910 C C . THR A 1 116 ? 2.862 -4.819 -8.818 1.00 94.00 116 THR A C 1
ATOM 912 O O . THR A 1 116 ? 1.878 -4.163 -9.162 1.00 94.00 116 THR A O 1
ATOM 915 N N . VAL A 1 117 ? 4.076 -4.631 -9.325 1.00 95.62 117 VAL A N 1
ATOM 916 C CA . VAL A 1 117 ? 4.398 -3.708 -10.421 1.00 95.62 117 VAL A CA 1
ATOM 917 C C . VAL A 1 117 ? 4.855 -4.514 -11.623 1.00 95.62 117 VAL A C 1
ATOM 919 O O . VAL A 1 117 ? 5.637 -5.443 -11.442 1.00 95.62 117 VAL A O 1
ATOM 922 N N . THR A 1 118 ? 4.375 -4.168 -12.818 1.00 96.56 118 THR A N 1
ATOM 923 C CA . THR A 1 118 ? 4.767 -4.814 -14.085 1.00 96.56 118 THR A CA 1
ATOM 924 C C . THR A 1 118 ? 5.274 -3.775 -15.077 1.00 96.56 118 THR A C 1
ATOM 926 O O . THR A 1 118 ? 4.641 -2.726 -15.240 1.00 96.56 118 THR A O 1
ATOM 929 N N . ASP A 1 119 ? 6.407 -4.062 -15.711 1.00 97.56 119 ASP A N 1
ATOM 930 C CA . ASP A 1 119 ? 7.031 -3.217 -16.731 1.00 97.56 119 ASP A CA 1
ATOM 931 C C . ASP A 1 119 ? 6.407 -3.388 -18.130 1.00 97.56 119 ASP A C 1
ATOM 933 O O . ASP A 1 119 ? 5.433 -4.123 -18.332 1.00 97.56 119 ASP A O 1
ATOM 937 N N . ASP A 1 120 ? 6.938 -2.655 -19.106 1.00 97.38 120 ASP A N 1
ATOM 938 C CA . ASP A 1 120 ? 6.490 -2.654 -20.493 1.00 97.38 120 ASP A CA 1
ATOM 939 C C . ASP A 1 120 ? 6.971 -3.840 -21.331 1.00 97.38 120 ASP A C 1
ATOM 941 O O . ASP A 1 120 ? 6.471 -4.042 -22.441 1.00 97.38 120 ASP A O 1
ATOM 945 N N . GLN A 1 121 ? 7.849 -4.667 -20.775 1.00 96.75 121 GLN A N 1
ATOM 946 C CA . GLN A 1 121 ? 8.352 -5.902 -21.371 1.00 96.75 121 GLN A CA 1
ATOM 947 C C . GLN A 1 121 ? 7.789 -7.163 -20.680 1.00 96.75 121 GLN A C 1
ATOM 949 O O . GLN A 1 121 ? 8.051 -8.288 -21.111 1.00 96.75 121 GLN A O 1
ATOM 954 N N . GLY A 1 122 ? 6.942 -6.981 -19.664 1.00 96.00 122 GLY A N 1
ATOM 955 C CA . GLY A 1 122 ? 6.179 -8.009 -18.970 1.00 96.00 122 GLY A CA 1
ATOM 956 C C . GLY A 1 122 ? 6.846 -8.621 -17.736 1.00 96.00 122 GLY A C 1
ATOM 957 O O . GLY A 1 122 ? 6.272 -9.569 -17.194 1.00 96.00 122 GLY A O 1
ATOM 958 N N . ALA A 1 123 ? 8.006 -8.140 -17.270 1.00 96.31 123 ALA A N 1
ATOM 959 C CA . ALA A 1 123 ? 8.524 -8.589 -15.976 1.00 96.31 123 ALA A CA 1
ATOM 960 C C . ALA A 1 123 ? 7.848 -7.838 -14.8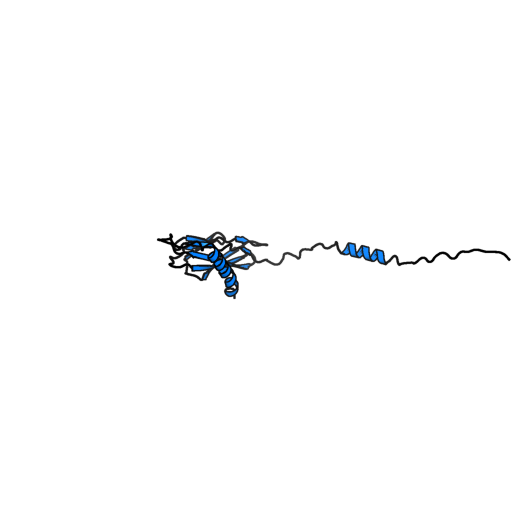22 1.00 96.31 123 ALA A C 1
ATOM 962 O O . ALA A 1 123 ? 7.317 -6.735 -14.967 1.00 96.31 123 ALA A O 1
ATOM 963 N N . SER A 1 124 ? 7.813 -8.485 -13.657 1.00 95.62 124 SER A N 1
ATOM 964 C CA . SER A 1 124 ? 7.092 -7.977 -12.493 1.00 95.62 124 SER A CA 1
ATOM 965 C C . SER A 1 124 ? 7.908 -8.088 -11.216 1.00 95.62 124 SER A C 1
ATOM 967 O O . SER A 1 124 ? 8.728 -8.992 -11.053 1.00 95.62 124 SER A O 1
ATOM 969 N N . TYR A 1 125 ? 7.596 -7.212 -10.266 1.00 94.19 125 TYR A N 1
ATOM 970 C CA . TYR A 1 125 ? 8.144 -7.221 -8.916 1.00 94.19 125 TYR A CA 1
ATOM 971 C C . TYR A 1 125 ? 7.038 -7.043 -7.882 1.00 94.19 125 TYR A C 1
ATOM 973 O O . TYR A 1 125 ? 6.015 -6.411 -8.158 1.00 94.19 125 TYR A O 1
ATOM 981 N N . ARG A 1 126 ? 7.230 -7.609 -6.686 1.00 92.56 126 ARG A N 1
ATOM 982 C CA . ARG A 1 126 ? 6.257 -7.551 -5.591 1.00 92.56 126 ARG A CA 1
ATOM 983 C C . ARG A 1 126 ? 6.895 -7.055 -4.305 1.00 92.56 126 ARG A C 1
ATOM 985 O O . ARG A 1 126 ? 7.997 -7.473 -3.968 1.00 92.56 126 ARG A O 1
ATOM 992 N N . ALA A 1 127 ? 6.177 -6.216 -3.566 1.00 90.06 127 ALA A N 1
ATOM 993 C CA . ALA A 1 127 ? 6.607 -5.727 -2.259 1.00 90.06 127 ALA A CA 1
ATOM 994 C C . ALA A 1 127 ? 5.431 -5.576 -1.287 1.00 90.06 127 ALA A C 1
ATOM 996 O O . ALA A 1 127 ? 4.297 -5.323 -1.699 1.00 90.06 127 ALA A O 1
ATOM 997 N N . ALA A 1 128 ? 5.715 -5.694 0.013 1.00 90.38 128 ALA A N 1
ATOM 998 C CA . ALA A 1 128 ? 4.746 -5.443 1.075 1.00 90.38 128 ALA A CA 1
ATOM 999 C C . ALA A 1 128 ? 4.804 -3.990 1.562 1.00 90.38 128 ALA A C 1
ATOM 1001 O O . ALA A 1 128 ? 5.877 -3.468 1.848 1.00 90.38 128 ALA A O 1
ATOM 1002 N N . LYS A 1 129 ? 3.633 -3.374 1.753 1.00 91.62 129 LYS A N 1
ATOM 1003 C CA . LYS A 1 129 ? 3.439 -2.132 2.505 1.00 91.62 129 LYS A CA 1
ATOM 1004 C C . LYS A 1 129 ? 2.611 -2.414 3.752 1.00 91.62 129 LYS A C 1
ATOM 1006 O O . LYS A 1 129 ? 1.539 -3.014 3.657 1.00 91.62 129 LYS A O 1
ATOM 1011 N N . CYS A 1 130 ? 3.065 -1.929 4.903 1.00 91.81 130 CYS A N 1
ATOM 1012 C CA . CYS A 1 130 ? 2.361 -2.122 6.167 1.00 91.81 130 CYS A CA 1
ATOM 1013 C C . CYS A 1 130 ? 1.855 -0.822 6.780 1.00 91.81 130 CYS A C 1
ATOM 1015 O O . CYS A 1 130 ? 2.459 0.246 6.635 1.00 91.81 1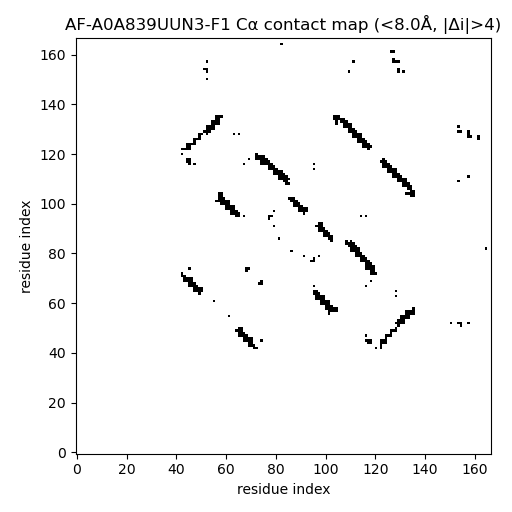30 CYS A O 1
ATOM 1017 N N . VAL A 1 131 ? 0.743 -0.954 7.501 1.00 93.31 131 VAL A N 1
ATOM 1018 C CA . VAL A 1 131 ? 0.128 0.114 8.284 1.00 93.31 131 VAL A CA 1
ATOM 1019 C C . VAL A 1 131 ? -0.189 -0.429 9.671 1.00 93.31 131 VAL A C 1
ATOM 1021 O O . VAL A 1 131 ? -0.947 -1.389 9.790 1.00 93.31 131 VAL A O 1
ATOM 1024 N N . LEU A 1 132 ? 0.349 0.190 10.717 1.00 92.69 132 LEU A N 1
ATOM 1025 C CA . LEU A 1 132 ? -0.110 -0.033 12.081 1.00 92.69 132 LEU A CA 1
ATOM 1026 C C . LEU A 1 132 ? -1.303 0.893 12.337 1.00 92.69 132 LEU A C 1
ATOM 1028 O O . LEU A 1 132 ? -1.159 2.112 12.468 1.00 92.69 132 LEU A O 1
ATOM 1032 N N . LEU A 1 133 ? -2.490 0.297 12.359 1.00 94.06 133 LEU A N 1
ATOM 1033 C CA . LEU A 1 133 ? -3.750 0.970 12.614 1.00 94.06 133 LEU A CA 1
ATOM 1034 C C . LEU A 1 133 ? -3.975 1.092 14.120 1.00 94.06 133 LEU A C 1
ATOM 1036 O O . LEU A 1 133 ? -3.949 0.098 14.840 1.00 94.06 133 LEU A O 1
ATOM 1040 N N . LEU A 1 134 ? -4.222 2.308 14.590 1.00 92.56 134 LEU A N 1
ATOM 1041 C CA . LEU A 1 134 ? -4.481 2.625 15.987 1.00 92.56 134 LEU A CA 1
ATOM 1042 C C . LEU A 1 134 ? -5.969 2.952 16.192 1.00 92.56 134 LEU A C 1
ATOM 1044 O O . LEU A 1 134 ? -6.569 3.618 15.342 1.00 92.56 134 LEU A O 1
ATOM 1048 N N . PRO A 1 135 ? -6.574 2.550 17.323 1.00 92.31 135 PRO A N 1
ATOM 1049 C CA . PRO A 1 135 ? -7.927 2.959 17.683 1.00 92.31 135 PRO A CA 1
ATOM 1050 C C . PRO A 1 135 ? -8.087 4.476 17.687 1.00 92.31 135 PRO A C 1
ATOM 1052 O O . PRO A 1 135 ? -7.245 5.202 18.221 1.00 92.31 135 PRO A O 1
ATOM 1055 N N . LYS A 1 136 ? -9.208 4.964 17.150 1.00 86.69 136 LYS A N 1
ATOM 1056 C CA . LYS A 1 136 ? -9.580 6.375 17.258 1.00 86.69 136 LYS A CA 1
ATOM 1057 C C . LYS A 1 136 ? -9.954 6.670 18.706 1.00 86.69 136 LYS A C 1
ATOM 1059 O O . LYS A 1 136 ? -11.033 6.310 19.172 1.00 86.69 136 LYS A O 1
ATOM 1064 N N . SER A 1 137 ? -9.047 7.294 19.445 1.00 78.00 137 SER A N 1
ATOM 1065 C CA . SER A 1 137 ? -9.259 7.509 20.871 1.00 78.00 137 SER A CA 1
ATOM 1066 C C . SER A 1 137 ? -10.284 8.612 21.148 1.00 78.00 137 SER A C 1
ATOM 1068 O O . SER A 1 137 ? -10.145 9.731 20.663 1.00 78.00 137 SER A O 1
ATOM 1070 N N . ALA A 1 138 ? -11.271 8.328 22.003 1.00 59.09 138 ALA A N 1
ATOM 1071 C CA . ALA A 1 138 ? -12.084 9.352 22.667 1.00 59.09 138 ALA A CA 1
ATOM 1072 C C . ALA A 1 138 ? -11.493 9.793 24.031 1.00 59.09 138 ALA A C 1
ATOM 1074 O O . ALA A 1 138 ? -12.047 10.679 24.674 1.00 59.09 138 ALA A O 1
A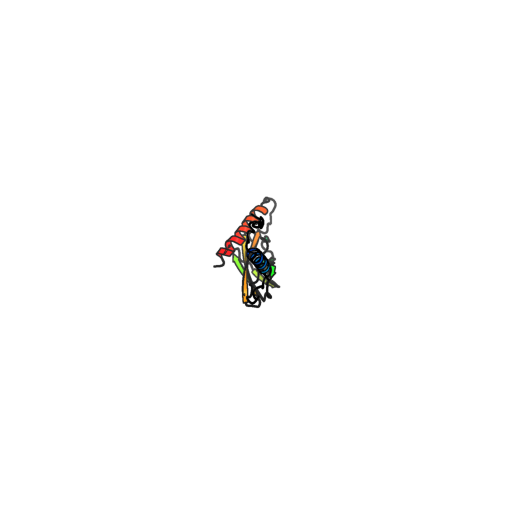TOM 1075 N N . ALA A 1 139 ? -10.387 9.180 24.494 1.00 50.50 139 ALA A N 1
ATOM 1076 C CA . ALA A 1 139 ? -9.869 9.309 25.867 1.00 50.50 139 ALA A CA 1
ATOM 1077 C C . ALA A 1 139 ? -8.329 9.149 25.997 1.00 50.50 139 ALA A C 1
ATOM 1079 O O . ALA A 1 139 ? -7.834 8.583 26.976 1.00 50.50 139 ALA A O 1
ATOM 1080 N N . SER A 1 140 ? -7.536 9.623 25.029 1.00 47.66 140 SER A N 1
ATOM 1081 C CA . SER A 1 140 ? -6.071 9.450 25.044 1.00 47.66 140 SER A CA 1
ATOM 1082 C C . SER A 1 140 ? -5.380 10.466 25.963 1.00 47.66 140 SER A C 1
ATOM 1084 O O . SER A 1 140 ? -4.936 11.519 25.519 1.00 47.66 140 SER A O 1
ATOM 1086 N N . ALA A 1 141 ? -5.296 10.169 27.263 1.00 47.03 141 ALA A N 1
ATOM 1087 C CA . ALA A 1 141 ? -4.426 10.901 28.200 1.00 47.03 141 ALA A CA 1
ATOM 1088 C C . ALA A 1 141 ? -3.709 9.997 29.225 1.00 47.03 141 ALA A C 1
ATOM 1090 O O . ALA A 1 141 ? -3.083 10.499 30.156 1.00 47.03 141 ALA A O 1
ATOM 1091 N N . LYS A 1 142 ? -3.787 8.664 29.089 1.00 41.69 142 LYS A N 1
ATOM 1092 C CA . LYS A 1 142 ? -3.145 7.720 30.027 1.00 41.69 142 LYS A CA 1
ATOM 1093 C C . LYS A 1 142 ? -2.368 6.565 29.386 1.00 41.69 142 LYS A C 1
ATOM 1095 O O . LYS A 1 142 ? -1.978 5.657 30.113 1.00 41.69 142 LYS A O 1
ATOM 1100 N N . GLN A 1 143 ? -2.102 6.580 28.079 1.00 45.94 143 GLN A N 1
ATOM 1101 C CA . GLN A 1 143 ? -1.255 5.549 27.467 1.00 45.94 143 GLN A CA 1
ATOM 1102 C C . GLN A 1 143 ? 0.174 6.081 27.259 1.00 45.94 143 GLN A C 1
ATOM 1104 O O . GLN A 1 143 ? 0.344 7.053 26.521 1.00 45.94 143 GLN A O 1
ATOM 1109 N N . PRO A 1 144 ? 1.198 5.504 27.917 1.00 47.81 144 PRO A N 1
ATOM 1110 C CA . PRO A 1 144 ? 2.575 5.975 27.806 1.00 47.81 144 PRO A CA 1
ATOM 1111 C C . PRO A 1 144 ? 3.186 5.640 26.441 1.00 47.81 144 PRO A C 1
ATOM 1113 O O . PRO A 1 144 ? 3.080 4.512 25.972 1.00 47.81 144 PRO A O 1
ATOM 1116 N N . THR A 1 145 ? 3.839 6.635 25.842 1.00 48.72 145 THR A N 1
ATOM 1117 C CA . THR A 1 145 ? 5.179 6.639 25.213 1.00 48.72 145 THR A CA 1
ATOM 1118 C C . THR A 1 145 ? 5.812 5.301 24.764 1.00 48.72 145 THR A C 1
ATOM 1120 O O . THR A 1 145 ? 6.993 5.080 25.010 1.00 48.72 145 THR A O 1
ATOM 1123 N N . ALA A 1 146 ? 5.083 4.412 24.082 1.00 50.12 146 ALA A N 1
ATOM 1124 C CA . ALA A 1 146 ? 5.621 3.158 23.526 1.00 50.12 146 ALA A CA 1
ATOM 1125 C C . ALA A 1 146 ? 5.494 3.049 21.993 1.00 50.12 146 ALA A C 1
ATOM 1127 O O . ALA A 1 146 ? 5.619 1.969 21.432 1.00 50.12 146 ALA A O 1
ATOM 1128 N N . LEU A 1 147 ? 5.285 4.167 21.287 1.00 57.41 147 LEU A N 1
ATOM 1129 C CA . LEU A 1 147 ? 5.203 4.173 19.817 1.00 57.41 147 LEU A CA 1
ATOM 1130 C C . LEU A 1 147 ? 6.520 3.744 19.141 1.00 57.41 147 LEU A C 1
ATOM 1132 O O . LEU A 1 147 ? 6.503 3.258 18.014 1.00 57.41 147 LEU A O 1
ATOM 1136 N N . THR A 1 148 ? 7.662 3.906 19.813 1.00 55.38 148 THR A N 1
ATOM 1137 C CA . THR A 1 148 ? 8.985 3.609 19.245 1.00 55.38 148 THR A CA 1
ATOM 1138 C C . THR A 1 148 ? 9.343 2.123 19.251 1.00 55.38 148 THR A C 1
ATOM 1140 O O . THR A 1 148 ? 9.936 1.665 18.283 1.00 55.38 148 THR A O 1
ATOM 1143 N N . ALA A 1 149 ? 8.973 1.355 20.281 1.00 51.69 149 ALA A N 1
ATOM 1144 C CA . ALA A 1 149 ? 9.222 -0.093 20.315 1.00 51.69 149 ALA A CA 1
ATOM 1145 C C . ALA A 1 149 ? 8.264 -0.856 19.381 1.00 51.69 149 ALA A C 1
ATOM 1147 O O . ALA A 1 149 ? 8.696 -1.720 18.621 1.00 51.69 149 ALA A O 1
ATOM 1148 N N . ASP A 1 150 ? 6.993 -0.444 19.350 1.00 55.72 150 ASP A N 1
ATOM 1149 C CA . ASP A 1 150 ? 5.965 -1.043 18.489 1.00 55.72 150 ASP A CA 1
ATOM 1150 C C . ASP A 1 150 ? 6.224 -0.792 16.990 1.00 55.72 150 ASP A C 1
ATOM 1152 O O . ASP A 1 150 ? 5.850 -1.610 16.150 1.00 55.72 150 ASP A O 1
ATOM 1156 N N . SER A 1 151 ? 6.894 0.314 16.635 1.00 60.25 151 SER A N 1
ATOM 1157 C CA . SER A 1 151 ? 7.291 0.578 15.242 1.00 60.25 151 SER A CA 1
ATOM 1158 C C . SER A 1 151 ? 8.367 -0.401 14.757 1.00 60.25 151 SER A C 1
ATOM 1160 O O . SER A 1 151 ? 8.316 -0.845 13.615 1.00 60.25 151 SER A O 1
ATOM 1162 N N . VAL A 1 152 ? 9.296 -0.801 15.634 1.00 59.31 152 VAL A N 1
ATOM 1163 C CA . VAL A 1 152 ? 10.375 -1.747 15.297 1.00 59.31 152 VAL A CA 1
ATOM 1164 C C . VAL A 1 152 ? 9.836 -3.175 15.151 1.00 59.31 152 VAL A C 1
ATOM 1166 O O . VAL A 1 152 ? 10.209 -3.879 14.213 1.00 59.31 152 VAL A O 1
ATOM 1169 N N . GLU A 1 153 ? 8.913 -3.600 16.021 1.00 64.31 153 GLU A N 1
ATOM 1170 C CA . GLU A 1 153 ? 8.241 -4.904 15.884 1.00 64.31 153 GLU A CA 1
ATOM 1171 C C . GLU A 1 153 ? 7.324 -4.952 14.652 1.00 64.31 153 GLU A C 1
ATOM 1173 O O . GLU A 1 153 ? 7.308 -5.951 13.929 1.00 64.31 153 GLU A O 1
ATOM 1178 N N . GLY A 1 154 ? 6.607 -3.860 14.363 1.00 62.28 154 GLY A N 1
ATOM 1179 C CA . GLY A 1 154 ? 5.753 -3.747 13.181 1.00 62.28 154 GLY A CA 1
ATOM 1180 C C . GLY A 1 154 ? 6.530 -3.791 11.861 1.00 62.28 154 GLY A C 1
ATOM 1181 O O . GLY A 1 154 ? 6.084 -4.441 10.915 1.00 62.28 154 GLY A O 1
ATOM 1182 N N . GLU A 1 155 ? 7.705 -3.160 11.791 1.00 65.25 155 GLU A N 1
ATOM 1183 C CA . GLU A 1 155 ? 8.590 -3.224 10.617 1.00 65.25 155 GLU A CA 1
ATOM 1184 C C . GLU A 1 155 ? 9.191 -4.621 10.418 1.00 65.25 155 GLU A C 1
ATOM 1186 O O . GLU A 1 155 ? 9.190 -5.144 9.300 1.00 65.25 155 GLU A O 1
ATOM 1191 N N . ALA A 1 156 ? 9.633 -5.272 11.498 1.00 64.31 156 ALA A N 1
ATOM 1192 C CA . ALA A 1 156 ? 10.142 -6.640 11.438 1.00 64.31 156 ALA A CA 1
ATOM 1193 C C . ALA A 1 156 ? 9.054 -7.637 10.996 1.00 64.31 156 ALA A C 1
ATOM 1195 O O . ALA A 1 156 ? 9.300 -8.478 10.130 1.00 64.31 156 ALA A O 1
ATOM 1196 N N . ALA A 1 157 ? 7.832 -7.508 11.525 1.00 64.31 157 ALA A N 1
ATOM 1197 C CA . ALA A 1 157 ? 6.686 -8.323 11.123 1.00 64.31 157 ALA A CA 1
ATOM 1198 C C . ALA A 1 157 ? 6.251 -8.062 9.669 1.00 64.31 157 ALA A C 1
ATOM 1200 O O . ALA A 1 157 ? 5.784 -8.980 8.991 1.00 64.31 157 ALA A O 1
ATOM 1201 N N . CYS A 1 158 ? 6.427 -6.831 9.174 1.00 72.00 158 CYS A N 1
ATOM 1202 C CA . CYS A 1 158 ? 6.132 -6.477 7.788 1.00 72.00 158 CYS A CA 1
ATOM 1203 C C . CYS A 1 158 ? 7.031 -7.231 6.799 1.00 72.00 158 CYS A C 1
ATOM 1205 O O . CYS A 1 158 ? 6.540 -7.845 5.851 1.00 72.00 158 CYS A O 1
ATOM 1207 N N . ASN A 1 159 ? 8.343 -7.226 7.051 1.00 61.47 159 ASN A N 1
ATOM 1208 C CA . ASN A 1 159 ? 9.329 -7.806 6.140 1.00 61.47 159 ASN A CA 1
ATOM 1209 C C . ASN A 1 159 ? 9.428 -9.336 6.251 1.00 61.47 159 ASN A C 1
ATOM 1211 O O . ASN A 1 159 ? 9.683 -10.003 5.250 1.00 61.47 159 ASN A O 1
ATOM 1215 N N . LEU A 1 160 ? 9.203 -9.912 7.439 1.00 59.22 160 LEU A N 1
ATOM 1216 C CA . LEU A 1 160 ? 9.349 -11.356 7.660 1.00 59.22 160 LEU A CA 1
ATOM 1217 C C . LEU A 1 160 ? 8.239 -12.181 6.985 1.00 59.22 160 LEU A C 1
ATOM 1219 O O . LEU A 1 160 ? 8.479 -13.311 6.565 1.00 59.22 160 LEU A O 1
ATOM 1223 N N . GLN A 1 161 ? 7.037 -11.614 6.841 1.00 57.56 161 GLN A N 1
ATOM 1224 C CA . GLN A 1 161 ? 5.874 -12.342 6.329 1.00 57.56 161 GLN A CA 1
ATOM 1225 C C . GLN A 1 161 ? 5.703 -12.233 4.802 1.00 57.56 161 GLN A C 1
ATOM 1227 O O . GLN A 1 161 ? 5.039 -13.080 4.212 1.00 57.56 161 GLN A O 1
ATOM 1232 N N . LEU A 1 162 ? 6.355 -11.270 4.134 1.00 59.28 162 LEU A N 1
ATOM 1233 C CA . LEU A 1 162 ? 6.381 -11.207 2.665 1.00 59.28 162 LEU A CA 1
ATOM 1234 C C . LEU A 1 162 ? 7.017 -12.479 2.071 1.00 59.28 162 LEU A C 1
ATOM 1236 O O . LEU A 1 162 ? 6.493 -13.028 1.114 1.00 59.28 162 LEU A O 1
ATOM 1240 N N . LEU A 1 163 ? 8.076 -13.012 2.691 1.00 56.81 163 LEU A N 1
ATOM 1241 C CA . LEU A 1 163 ? 8.714 -14.269 2.267 1.00 56.81 163 LEU A CA 1
ATOM 1242 C C . LEU A 1 163 ? 7.830 -15.511 2.471 1.00 56.81 163 LEU A C 1
ATOM 1244 O O . LEU A 1 163 ? 8.022 -16.517 1.793 1.00 56.81 163 LEU A O 1
ATOM 1248 N N . ALA A 1 164 ? 6.878 -15.460 3.405 1.00 57.19 164 ALA A N 1
ATOM 1249 C CA . ALA A 1 164 ? 5.954 -16.559 3.676 1.00 57.19 164 ALA A CA 1
ATOM 1250 C C . ALA A 1 164 ? 4.701 -16.511 2.784 1.00 57.19 164 ALA A C 1
ATOM 1252 O O . ALA A 1 164 ? 4.164 -17.563 2.448 1.00 57.19 164 ALA A O 1
ATOM 1253 N N . ASP A 1 165 ? 4.276 -15.311 2.377 1.00 54.62 165 ASP A N 1
ATOM 1254 C CA . ASP A 1 165 ? 3.071 -15.079 1.571 1.00 54.62 165 ASP A CA 1
ATOM 1255 C C . ASP A 1 165 ? 3.358 -15.056 0.043 1.00 54.62 165 ASP A C 1
ATOM 1257 O O . ASP A 1 165 ? 2.421 -14.980 -0.753 1.00 54.62 165 ASP A O 1
ATOM 1261 N N . LEU A 1 166 ? 4.634 -15.134 -0.378 1.00 55.97 166 LEU A N 1
ATOM 1262 C CA . LEU A 1 166 ? 5.085 -15.191 -1.787 1.00 55.97 166 LEU A CA 1
ATOM 1263 C C . LEU A 1 166 ? 5.224 -16.611 -2.379 1.00 55.97 166 LEU A C 1
ATOM 1265 O O . LEU A 1 166 ? 5.723 -16.738 -3.499 1.00 55.97 166 LEU A O 1
ATOM 1269 N N . HIS A 1 167 ? 4.793 -17.657 -1.666 1.00 47.00 167 HIS A N 1
ATOM 1270 C CA . HIS A 1 167 ? 4.755 -19.037 -2.177 1.00 47.00 167 HIS A CA 1
ATOM 1271 C C . HIS A 1 167 ? 3.416 -19.396 -2.827 1.00 47.00 167 HIS A C 1
ATOM 1273 O O . HIS A 1 167 ? 2.358 -19.090 -2.231 1.00 47.00 167 HIS A O 1
#

Radius of gyration: 34.45 Å; Cα contacts (8 Å, |Δi|>4): 266; chains: 1; bounding box: 125×30×57 Å

Solvent-accessible surface area (backbone atoms only — not comparable to full-atom values): 10343 Å² total; per-residue (Å²): 135,88,77,88,87,80,82,83,80,81,90,75,82,80,73,65,85,63,68,66,59,56,57,53,55,53,61,61,66,71,73,66,72,68,81,70,71,69,81,88,80,69,89,60,50,34,49,73,48,43,72,75,70,38,81,42,58,30,60,37,78,48,73,50,71,48,51,71,52,38,89,79,62,48,74,69,47,66,45,77,44,79,75,43,53,82,80,58,54,77,44,87,39,79,89,62,23,35,35,33,39,40,51,78,44,91,55,73,42,61,32,34,29,38,41,38,38,28,31,74,87,70,39,60,33,76,43,59,40,40,33,46,34,34,40,64,71,93,72,85,84,81,78,76,96,50,69,72,64,55,50,54,54,50,43,52,56,44,63,62,45,47,73,67,70,73,114

Foldseek 3Di:
DDDDDDDDDDDDPCPDPVVVVVVVVVVVVVPPPPVPPDPPPDFDAKDKAQDAEAEEEAQDKDKRDIDIDGPPFAWDDKDKDWPDDDDWDWDDDPDRMIITGGHADPAKIKTKMKIWIAGPVGHIDIAIHIYTYGHPDPDPDPDDDPPVVVRVVSRVVRVVCVVVSVD

Secondary structure (DSSP, 8-state):
------PPPP------TTTTHHHHHHHHSSS----------SPPPPEEE--SPEEEETT-EEEE--EEE-SSS-EEEEEEEEEESS--EEEE-STT-EEEE----SS-EEEEEEEEEEETTS-EEEEEEEEEEE---SS-SS--S-HHHHHHHHHHHHHHHHHHHT-

Sequence (167 aa):
MDNDKFKKPPLVLRASLTLWLCLSVIVALLLLGCDVGAPRDQNQPPHIDPGPLLLAESGQVITLVVGAYDPDGEIRDYQWRQLGGVAVTMSQYRHGWLNIKTPQVTERELLRFELTVTDDQGASYRAAKCVLLLPKSAASAKQPTALTADSVEGEAACNLQLLADLH

pLDDT: mean 76.17, std 19.8, range [34.03, 97.56]

Organism: NCBI:txid1510459

Nearest PDB structures (foldseek):
  2z4t-assembly1_A  TM=7.326E-01  e=8.574E-05  Photobacterium sp. JT-ISH-224
  4z7a-assembly1_A  TM=5.597E-01  e=6.010E-04  Mycobacterium tuberculosis H37Ra
  6d5a-assembly1_A  TM=5.400E-01  e=5.377E-04  Mycobacterium tuberculosis H37Rv
  4zfq-assembly1_A  TM=5.661E-01  e=2.285E-03  Mycobacterium tuberculosis CDC1551
  5uwv-assembly3_D  TM=5.082E-01  e=7.350E-03  Mycobacteroides abscessus ATCC 19977

Mean pr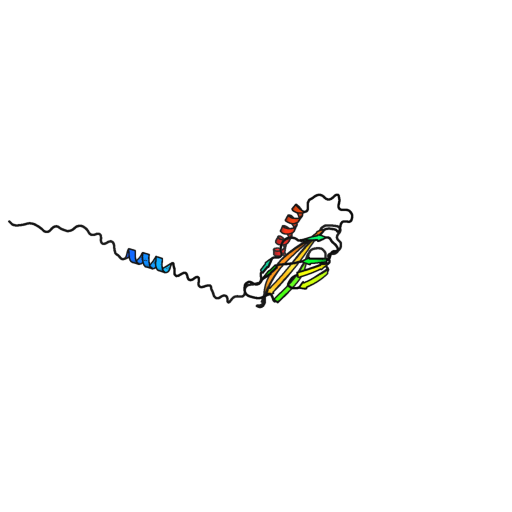edicted aligned error: 15.02 Å